Protein AF-A0A7X7EAF7-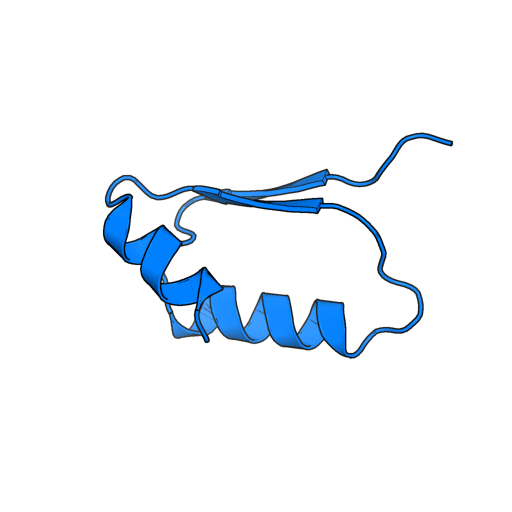F1 (afdb_monomer)

Structure (mmCIF, N/CA/C/O backbone):
data_AF-A0A7X7EAF7-F1
#
_entry.id   AF-A0A7X7EAF7-F1
#
loop_
_atom_site.group_PDB
_atom_site.id
_atom_site.type_symbol
_atom_site.label_atom_id
_atom_site.label_alt_id
_atom_site.label_comp_id
_atom_site.label_asym_id
_atom_site.label_entity_id
_atom_site.label_seq_id
_atom_site.pdbx_PDB_ins_code
_atom_site.Cartn_x
_atom_site.Cartn_y
_atom_site.Cartn_z
_atom_site.occupancy
_atom_site.B_iso_or_equiv
_atom_site.auth_seq_id
_atom_site.auth_comp_id
_atom_site.auth_asym_id
_atom_site.auth_atom_id
_atom_site.pdbx_PDB_model_num
ATOM 1 N N . MET A 1 1 ? -18.903 13.103 8.167 1.00 61.62 1 MET A N 1
ATOM 2 C CA . MET A 1 1 ? -17.443 13.088 8.425 1.00 61.62 1 MET A CA 1
ATOM 3 C C . MET A 1 1 ? -16.729 12.756 7.123 1.00 61.62 1 MET A C 1
ATOM 5 O O . MET A 1 1 ? -17.309 12.032 6.324 1.00 61.62 1 MET A O 1
ATOM 9 N N . LYS A 1 2 ? -15.542 13.320 6.862 1.00 80.44 2 LYS A N 1
ATOM 10 C CA . LYS A 1 2 ? -14.756 12.979 5.663 1.00 80.44 2 LYS A CA 1
ATOM 11 C C . LYS A 1 2 ? -14.074 11.628 5.877 1.00 80.44 2 LYS A C 1
ATOM 13 O O . LYS A 1 2 ? -13.521 11.401 6.946 1.00 80.44 2 LYS A O 1
ATOM 18 N N . GLU A 1 3 ? -14.126 10.764 4.872 1.00 89.19 3 GLU A N 1
ATOM 19 C CA . GLU A 1 3 ? -13.396 9.496 4.872 1.00 89.19 3 GLU A CA 1
ATOM 20 C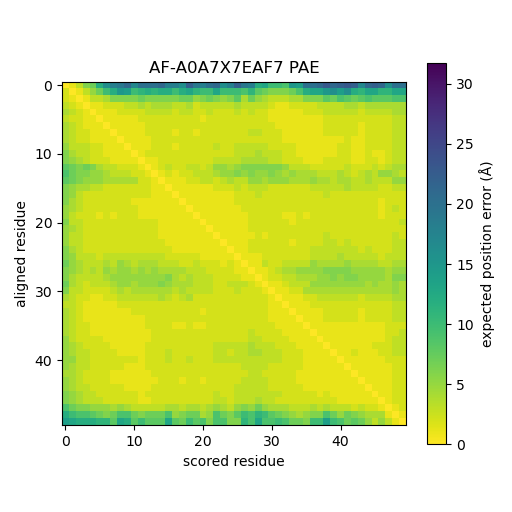 C . GLU A 1 3 ? -11.882 9.756 4.815 1.00 89.19 3 GLU A C 1
ATOM 22 O O . GLU A 1 3 ? -11.415 10.565 4.006 1.00 89.19 3 GLU A O 1
ATOM 27 N N . THR A 1 4 ? -11.112 9.079 5.667 1.00 94.00 4 THR A N 1
ATOM 28 C CA . THR A 1 4 ? -9.647 9.143 5.647 1.00 94.00 4 THR A CA 1
ATOM 29 C C . THR A 1 4 ? -9.110 8.371 4.443 1.00 94.00 4 THR A C 1
ATOM 31 O O . THR A 1 4 ? -9.441 7.201 4.246 1.00 94.00 4 THR A O 1
ATOM 34 N N . ARG A 1 5 ? -8.248 9.010 3.643 1.00 95.94 5 ARG A N 1
ATOM 35 C CA . ARG A 1 5 ? -7.534 8.372 2.527 1.00 95.94 5 ARG A CA 1
ATOM 36 C C . ARG A 1 5 ? -6.046 8.682 2.627 1.00 95.94 5 ARG A C 1
ATOM 38 O O . ARG A 1 5 ? -5.670 9.851 2.665 1.00 95.94 5 ARG A O 1
ATOM 45 N N . ILE A 1 6 ? -5.215 7.645 2.666 1.00 95.44 6 ILE A N 1
ATOM 46 C CA . ILE A 1 6 ? -3.753 7.749 2.768 1.00 95.44 6 ILE A CA 1
ATOM 47 C C . ILE A 1 6 ? -3.143 7.220 1.468 1.00 95.44 6 ILE A C 1
ATOM 49 O O . ILE A 1 6 ? -3.590 6.200 0.951 1.00 95.44 6 ILE A O 1
ATOM 53 N N . CYS A 1 7 ? -2.125 7.896 0.934 1.00 96.62 7 CYS A N 1
ATOM 54 C CA . CYS A 1 7 ? -1.373 7.438 -0.235 1.00 96.62 7 CYS A CA 1
ATOM 55 C C . CYS A 1 7 ? 0.107 7.280 0.126 1.00 96.62 7 CYS A C 1
ATOM 57 O O . CYS A 1 7 ? 0.723 8.232 0.605 1.00 96.62 7 CYS A O 1
ATOM 59 N N . ILE A 1 8 ? 0.671 6.097 -0.120 1.00 96.12 8 ILE A N 1
ATOM 60 C CA . ILE A 1 8 ? 2.107 5.827 -0.000 1.00 96.12 8 ILE A CA 1
ATOM 61 C C . ILE A 1 8 ? 2.728 5.967 -1.387 1.00 96.12 8 ILE A C 1
ATOM 63 O O . ILE A 1 8 ? 2.441 5.168 -2.277 1.00 96.12 8 ILE A O 1
ATOM 67 N N . ILE A 1 9 ? 3.592 6.966 -1.559 1.00 96.88 9 ILE A N 1
ATOM 68 C CA . ILE A 1 9 ? 4.432 7.124 -2.752 1.00 96.88 9 ILE A CA 1
ATOM 69 C C . ILE A 1 9 ? 5.699 6.285 -2.548 1.00 96.88 9 ILE A C 1
ATOM 71 O O . ILE A 1 9 ? 6.363 6.427 -1.525 1.00 96.88 9 ILE A O 1
ATOM 75 N N . GLY A 1 10 ? 6.022 5.412 -3.504 1.00 96.19 10 GLY A N 1
ATOM 76 C CA . GLY A 1 10 ? 7.020 4.352 -3.307 1.00 96.19 10 GLY A CA 1
ATOM 77 C C . GLY A 1 10 ? 6.432 3.115 -2.613 1.00 96.19 10 GLY A C 1
ATOM 78 O O . GLY A 1 10 ? 7.128 2.399 -1.892 1.00 96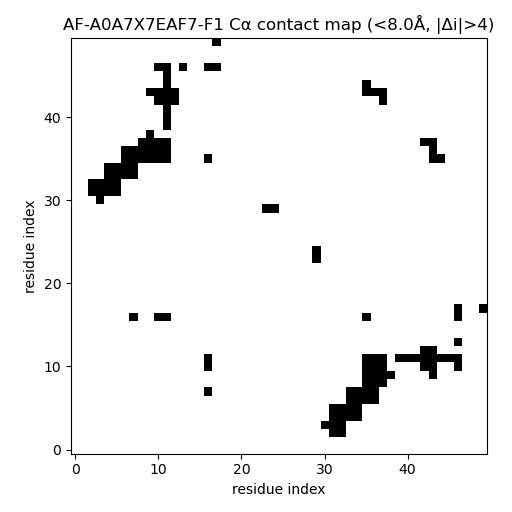.19 10 GLY A O 1
ATOM 79 N N . GLY A 1 11 ? 5.126 2.881 -2.781 1.00 96.56 11 GLY A N 1
ATOM 80 C CA . GLY A 1 11 ? 4.372 1.796 -2.154 1.00 96.56 11 GLY A CA 1
ATOM 81 C C . GLY A 1 11 ? 4.767 0.386 -2.606 1.00 96.56 11 GLY A C 1
ATOM 82 O O . GLY A 1 11 ? 4.235 -0.579 -2.061 1.00 96.56 11 GLY A O 1
ATOM 83 N N . GLY A 1 12 ? 5.690 0.240 -3.561 1.00 96.00 12 GLY A N 1
ATOM 84 C CA . GLY A 1 12 ? 6.323 -1.028 -3.921 1.00 96.00 12 GLY A CA 1
ATOM 85 C C . GLY A 1 12 ? 7.407 -1.471 -2.932 1.00 96.00 12 GLY A C 1
ATOM 86 O O . GLY A 1 12 ? 7.769 -2.648 -2.899 1.00 96.00 12 GLY A O 1
ATOM 87 N N . GLY A 1 13 ? 7.885 -0.575 -2.058 1.00 94.69 13 GLY A N 1
ATOM 88 C CA . GLY A 1 13 ? 8.840 -0.902 -0.999 1.00 94.69 13 GLY A CA 1
ATOM 89 C C . GLY A 1 13 ? 8.272 -1.898 0.018 1.00 94.69 13 GLY A C 1
ATOM 90 O O . GLY A 1 13 ? 7.515 -1.518 0.908 1.00 94.69 13 GLY A O 1
ATOM 91 N N . ARG A 1 14 ? 8.674 -3.174 -0.079 1.00 89.94 14 ARG A N 1
ATOM 92 C CA . ARG A 1 14 ? 8.079 -4.290 0.684 1.00 89.94 14 ARG A CA 1
ATOM 93 C C . ARG A 1 14 ? 8.093 -4.080 2.197 1.00 89.94 14 ARG A C 1
ATOM 95 O O . ARG A 1 14 ? 7.048 -4.151 2.827 1.00 89.94 14 ARG A O 1
ATOM 102 N N . LEU A 1 15 ? 9.265 -3.829 2.787 1.00 91.38 15 LEU A N 1
ATOM 103 C CA . LEU A 1 15 ? 9.402 -3.762 4.248 1.00 91.38 15 LEU A CA 1
ATOM 104 C C . LEU A 1 15 ? 8.532 -2.656 4.848 1.00 91.38 15 LEU A C 1
ATOM 106 O O . LEU A 1 15 ? 7.761 -2.912 5.768 1.00 91.38 15 LEU A O 1
ATOM 110 N N . TRP A 1 16 ? 8.634 -1.442 4.306 1.00 93.19 16 TRP A N 1
ATOM 111 C CA . TRP A 1 16 ? 7.959 -0.286 4.886 1.00 93.19 16 TRP A CA 1
ATOM 112 C C . TRP A 1 16 ? 6.455 -0.285 4.596 1.00 93.19 16 TRP A C 1
ATOM 114 O O . TRP A 1 16 ? 5.668 -0.124 5.524 1.00 93.19 16 TRP A O 1
ATOM 124 N N . ALA A 1 17 ? 6.039 -0.532 3.346 1.00 94.88 17 ALA A N 1
ATOM 125 C CA . ALA A 1 17 ? 4.621 -0.526 2.987 1.00 94.88 17 ALA A CA 1
ATOM 126 C C . ALA A 1 17 ? 3.842 -1.619 3.736 1.00 94.88 17 ALA A C 1
ATOM 128 O O . ALA A 1 17 ? 2.770 -1.347 4.272 1.00 94.88 17 ALA A O 1
ATOM 129 N N . ILE A 1 18 ? 4.397 -2.835 3.836 1.00 95.25 18 ILE A N 1
ATOM 130 C CA . ILE A 1 18 ? 3.745 -3.949 4.540 1.00 95.25 18 ILE A CA 1
ATOM 131 C C . ILE A 1 18 ? 3.723 -3.705 6.050 1.00 95.25 18 ILE A C 1
ATOM 133 O O . ILE A 1 18 ? 2.689 -3.934 6.675 1.00 95.25 18 ILE A O 1
ATOM 137 N N . GLN A 1 19 ? 4.824 -3.237 6.654 1.00 95.75 19 GLN A N 1
ATOM 138 C CA . GLN A 1 19 ? 4.837 -2.951 8.092 1.00 95.75 19 GLN A CA 1
ATOM 139 C C . GLN A 1 19 ? 3.817 -1.865 8.446 1.00 95.75 19 GLN A C 1
ATOM 141 O O . GLN A 1 19 ? 3.035 -2.047 9.372 1.00 95.75 19 GLN A O 1
ATOM 146 N N . PHE A 1 20 ? 3.748 -0.794 7.655 1.00 95.00 20 PHE A N 1
ATOM 147 C CA . PHE A 1 20 ? 2.766 0.262 7.861 1.00 95.00 20 PHE A CA 1
ATOM 148 C C . PHE A 1 20 ? 1.325 -0.252 7.727 1.00 95.00 20 PHE A C 1
ATOM 150 O O . PHE A 1 20 ? 0.486 0.051 8.570 1.00 95.00 20 PHE A O 1
ATOM 157 N N . MET A 1 21 ? 1.031 -1.085 6.719 1.00 94.56 21 MET A N 1
ATOM 158 C CA . MET A 1 21 ? -0.285 -1.729 6.588 1.00 94.56 21 MET A CA 1
ATOM 159 C C . MET A 1 21 ? -0.640 -2.586 7.808 1.00 94.56 21 MET A C 1
ATOM 161 O O . MET A 1 21 ? -1.773 -2.519 8.282 1.00 94.56 21 MET A O 1
ATOM 165 N N . LYS A 1 22 ? 0.321 -3.345 8.353 1.00 94.56 22 LYS A N 1
ATOM 166 C CA . LYS A 1 22 ? 0.128 -4.129 9.584 1.00 94.56 22 LYS A CA 1
ATOM 167 C C . LYS A 1 22 ? -0.165 -3.237 10.787 1.00 94.56 22 LYS A C 1
ATOM 169 O O . LYS A 1 22 ? -1.096 -3.528 11.531 1.00 94.56 22 LYS A O 1
ATOM 174 N N . ASP A 1 23 ? 0.580 -2.149 10.955 1.00 95.50 23 ASP A N 1
ATOM 175 C CA . ASP A 1 23 ? 0.383 -1.212 12.066 1.00 95.50 23 ASP A CA 1
ATOM 176 C C . ASP A 1 23 ? -1.016 -0.574 12.019 1.00 95.50 23 ASP A C 1
ATOM 178 O O . ASP A 1 23 ? -1.690 -0.477 13.047 1.00 95.50 23 ASP A O 1
ATOM 182 N N . LEU A 1 24 ? -1.491 -0.201 10.822 1.00 94.81 24 LEU A N 1
ATOM 183 C CA . LEU A 1 24 ? -2.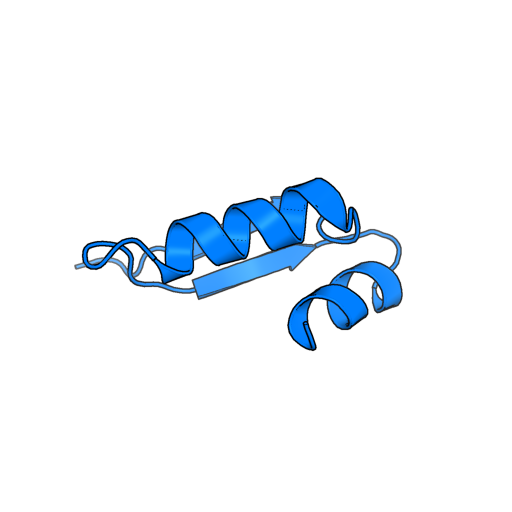859 0.289 10.626 1.00 94.81 24 LEU A CA 1
ATOM 184 C C . LEU A 1 24 ? -3.900 -0.797 10.933 1.00 94.81 24 LEU A C 1
ATOM 186 O O . LEU A 1 24 ? -4.895 -0.507 11.591 1.00 94.81 24 LEU A O 1
ATOM 190 N N . ALA A 1 25 ? -3.673 -2.036 10.488 1.00 92.62 25 ALA A N 1
ATOM 191 C CA . ALA A 1 25 ? -4.607 -3.146 10.678 1.00 92.62 25 ALA A CA 1
ATOM 192 C C . ALA A 1 25 ? -4.756 -3.573 12.149 1.00 92.62 25 ALA A C 1
ATOM 194 O O . ALA A 1 25 ? -5.841 -3.982 12.560 1.00 92.62 25 ALA A O 1
ATOM 195 N N . TYR A 1 26 ? -3.696 -3.469 12.956 1.00 95.19 26 TYR A N 1
ATOM 196 C CA . TYR A 1 26 ? -3.752 -3.783 14.389 1.00 95.19 26 TYR A CA 1
ATOM 197 C C . TYR A 1 26 ? -4.383 -2.675 15.242 1.00 95.19 26 TYR A C 1
ATOM 199 O O . TYR A 1 26 ? -4.764 -2.921 16.388 1.00 95.19 26 TYR A O 1
ATOM 207 N N . ASN A 1 27 ? -4.501 -1.455 14.717 1.00 94.62 27 ASN A N 1
ATOM 208 C CA . ASN A 1 27 ? -5.056 -0.330 15.455 1.00 94.62 27 ASN A CA 1
ATOM 209 C C . ASN A 1 27 ? -6.578 -0.233 15.258 1.00 94.62 27 ASN A C 1
ATOM 211 O O . ASN A 1 27 ? -7.058 0.207 14.216 1.00 94.62 27 ASN A O 1
ATOM 215 N N . THR A 1 28 ? -7.339 -0.552 16.308 1.00 93.62 28 THR A N 1
ATOM 216 C CA . THR A 1 28 ? -8.816 -0.572 16.308 1.00 93.62 28 THR A CA 1
ATOM 217 C C . THR A 1 28 ? -9.482 0.779 16.048 1.00 93.62 28 THR A C 1
ATOM 219 O O . THR A 1 28 ? -10.680 0.825 15.786 1.00 93.62 28 THR A O 1
ATOM 222 N N . MET A 1 29 ? -8.739 1.885 16.111 1.00 93.50 29 MET A N 1
ATOM 223 C CA . MET A 1 29 ? -9.252 3.226 15.820 1.00 93.50 29 MET A CA 1
ATOM 224 C C . MET A 1 29 ? -9.019 3.645 14.363 1.00 93.50 29 MET A C 1
ATOM 226 O O . MET A 1 29 ? -9.509 4.694 13.936 1.00 93.50 29 MET A O 1
ATOM 230 N N . THR A 1 30 ? -8.295 2.842 13.582 1.00 91.56 30 THR A N 1
ATOM 231 C CA . THR A 1 30 ? -7.895 3.187 12.217 1.00 91.56 30 THR A CA 1
ATOM 232 C C . THR A 1 30 ? -8.891 2.649 11.201 1.00 91.56 30 THR A C 1
ATOM 234 O O . THR A 1 30 ? -9.117 1.449 11.102 1.00 91.56 30 THR A O 1
ATOM 237 N N . HIS A 1 31 ? -9.467 3.555 10.413 1.00 91.94 31 HIS A N 1
ATOM 238 C CA . HIS A 1 31 ? -10.450 3.231 9.384 1.00 91.94 31 HIS A CA 1
ATOM 239 C C . HIS A 1 31 ? -10.240 4.142 8.173 1.00 91.94 31 HIS A C 1
ATOM 241 O O . HIS A 1 31 ? -9.947 5.332 8.331 1.00 91.94 31 HIS A O 1
ATOM 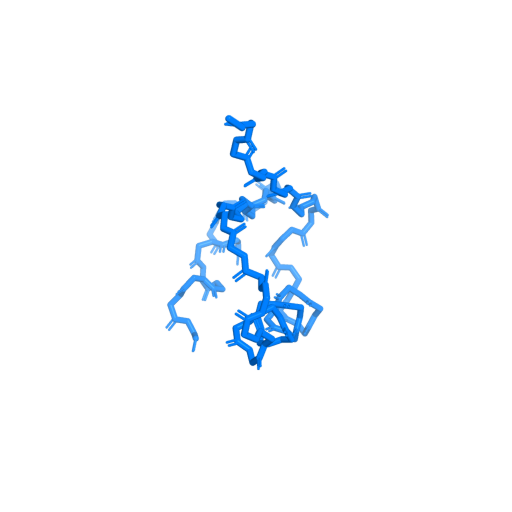247 N N . GLY A 1 32 ? -10.413 3.605 6.968 1.00 93.88 32 GLY A N 1
ATOM 248 C CA . GLY A 1 32 ? -10.314 4.370 5.729 1.00 93.88 32 GLY A CA 1
ATOM 249 C C . GLY A 1 32 ? -9.714 3.564 4.587 1.00 93.88 32 GLY A C 1
ATOM 250 O O . GLY A 1 32 ? -9.653 2.337 4.638 1.00 93.88 32 GLY A O 1
ATOM 251 N N . THR A 1 33 ? -9.248 4.278 3.567 1.00 95.31 33 THR A N 1
ATOM 252 C CA . THR A 1 33 ? -8.657 3.685 2.364 1.00 95.31 33 THR A CA 1
ATOM 253 C C . THR A 1 33 ? -7.161 3.992 2.286 1.00 95.31 33 THR A C 1
ATOM 255 O O . THR A 1 33 ? -6.751 5.149 2.414 1.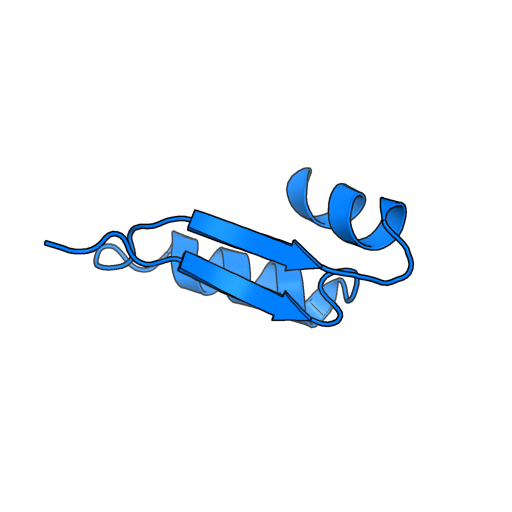00 95.31 33 THR A O 1
ATOM 258 N N . LEU A 1 34 ? -6.345 2.975 2.004 1.00 95.06 34 LEU A N 1
ATOM 259 C CA . LEU A 1 34 ? -4.922 3.122 1.700 1.00 95.06 34 LEU A CA 1
ATOM 260 C C . LEU A 1 34 ? -4.675 2.911 0.200 1.00 95.06 34 LEU A C 1
ATOM 262 O O . LEU A 1 34 ? -5.205 1.979 -0.399 1.00 95.06 34 LEU A O 1
ATOM 266 N N . VAL A 1 35 ? -3.855 3.767 -0.405 1.00 96.12 35 VAL A N 1
ATOM 267 C CA . VAL A 1 35 ? -3.432 3.676 -1.806 1.00 96.12 35 VAL A CA 1
ATOM 268 C C . VAL A 1 35 ? -1.923 3.469 -1.852 1.00 96.12 35 VAL A C 1
ATOM 270 O O . VAL A 1 35 ? -1.170 4.273 -1.306 1.00 96.12 35 VAL A O 1
ATOM 273 N N . LEU A 1 36 ? -1.476 2.409 -2.526 1.00 96.88 36 LEU A N 1
ATOM 274 C CA . LEU A 1 36 ? -0.064 2.186 -2.832 1.00 96.88 36 LEU A CA 1
ATOM 275 C C . LEU A 1 36 ? 0.218 2.708 -4.240 1.00 96.88 36 LEU A C 1
ATOM 277 O O . LEU A 1 36 ? -0.323 2.192 -5.218 1.00 96.88 36 LEU A O 1
ATOM 281 N N . TYR A 1 37 ? 1.054 3.737 -4.342 1.00 97.06 37 TYR A N 1
ATOM 282 C CA . TYR A 1 37 ? 1.550 4.247 -5.612 1.00 97.06 37 TYR A CA 1
ATOM 283 C C . TYR A 1 37 ? 3.031 3.925 -5.753 1.00 97.06 37 TYR A C 1
ATOM 285 O O . TYR A 1 37 ? 3.835 4.263 -4.886 1.00 97.06 37 TYR A O 1
ATOM 293 N N . ASP A 1 38 ? 3.408 3.343 -6.881 1.00 97.69 38 ASP A N 1
ATOM 294 C CA . ASP A 1 38 ? 4.800 3.159 -7.265 1.00 97.69 38 ASP A CA 1
ATOM 295 C C . ASP A 1 38 ? 4.932 3.320 -8.785 1.00 97.69 38 ASP A C 1
ATOM 297 O O . ASP A 1 38 ? 3.957 3.121 -9.520 1.00 97.69 38 ASP A O 1
ATOM 301 N N . ILE A 1 39 ? 6.120 3.714 -9.253 1.00 98.06 39 ILE A N 1
ATOM 302 C CA . ILE A 1 39 ? 6.411 3.761 -10.690 1.00 98.06 39 ILE A CA 1
ATOM 303 C C . ILE A 1 39 ? 6.353 2.347 -11.282 1.00 98.06 39 ILE A C 1
ATOM 305 O O . ILE A 1 39 ? 5.862 2.165 -12.398 1.00 98.06 39 ILE A O 1
ATOM 309 N N . ASP A 1 40 ? 6.766 1.348 -10.499 1.00 97.69 40 ASP A N 1
ATOM 310 C CA . ASP A 1 40 ? 6.529 -0.059 -10.783 1.00 97.69 40 ASP A CA 1
ATOM 311 C C . ASP A 1 40 ? 5.183 -0.497 -10.181 1.00 97.69 40 ASP A C 1
ATOM 313 O O . ASP A 1 40 ?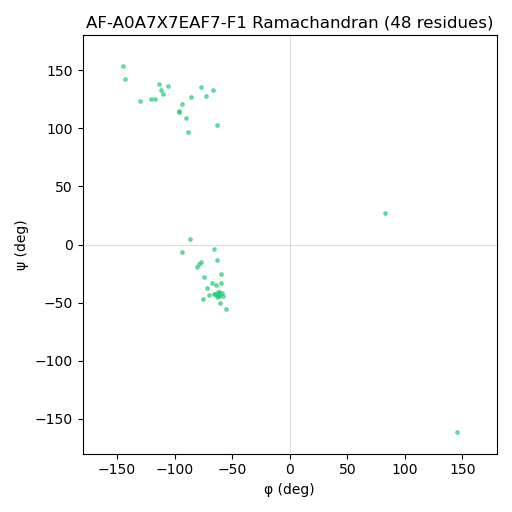 5.056 -0.846 -9.004 1.00 97.69 40 ASP A O 1
ATOM 317 N N . LYS A 1 41 ? 4.145 -0.498 -11.022 1.00 96.50 41 LYS A N 1
ATOM 318 C CA . LYS A 1 41 ? 2.786 -0.885 -10.617 1.00 96.50 41 LYS A CA 1
ATOM 319 C C . LYS A 1 41 ? 2.709 -2.313 -10.079 1.00 96.50 41 LYS A C 1
ATOM 321 O O . LYS A 1 41 ? 1.880 -2.570 -9.206 1.00 96.50 41 LYS A O 1
ATOM 326 N N . GLU A 1 42 ? 3.527 -3.230 -10.591 1.00 96.88 42 GLU A N 1
ATOM 327 C CA . GLU A 1 42 ? 3.529 -4.614 -10.115 1.00 96.88 42 GLU A CA 1
ATOM 328 C C . GLU A 1 42 ? 4.152 -4.705 -8.724 1.00 96.88 42 GLU A C 1
ATOM 330 O O . GLU A 1 42 ? 3.620 -5.410 -7.867 1.00 96.88 42 GLU A O 1
ATOM 335 N N . ALA A 1 43 ? 5.198 -3.922 -8.437 1.00 96.50 43 ALA A N 1
ATOM 336 C CA . ALA A 1 43 ? 5.761 -3.841 -7.090 1.00 96.50 43 ALA A CA 1
ATOM 337 C C . ALA A 1 43 ? 4.713 -3.398 -6.051 1.00 96.50 43 ALA A C 1
ATOM 339 O O . ALA A 1 43 ? 4.595 -4.024 -4.997 1.00 96.50 43 ALA A O 1
ATOM 340 N N . ALA A 1 44 ? 3.903 -2.378 -6.356 1.00 96.69 44 ALA A N 1
ATOM 341 C CA . ALA A 1 44 ? 2.805 -1.954 -5.480 1.00 96.69 44 ALA A CA 1
ATOM 342 C C . ALA A 1 44 ? 1.700 -3.023 -5.352 1.00 96.69 44 ALA A C 1
ATOM 344 O O . ALA A 1 44 ? 1.216 -3.278 -4.249 1.00 96.69 44 ALA A O 1
ATOM 345 N N . ARG A 1 45 ? 1.314 -3.680 -6.457 1.00 96.00 45 ARG A N 1
ATOM 346 C CA . ARG A 1 45 ? 0.293 -4.749 -6.461 1.00 96.00 45 ARG A CA 1
ATOM 347 C C . ARG A 1 45 ? 0.700 -5.951 -5.619 1.00 96.00 45 ARG A C 1
ATOM 349 O O . ARG A 1 45 ? -0.124 -6.469 -4.870 1.00 96.00 45 ARG A O 1
ATOM 356 N N . ASN A 1 46 ? 1.967 -6.350 -5.695 1.00 95.62 46 ASN A N 1
ATOM 357 C CA . ASN A 1 46 ? 2.507 -7.478 -4.941 1.00 95.62 46 ASN A CA 1
ATOM 358 C C . ASN A 1 46 ? 2.389 -7.295 -3.422 1.00 95.62 46 ASN A C 1
ATOM 360 O 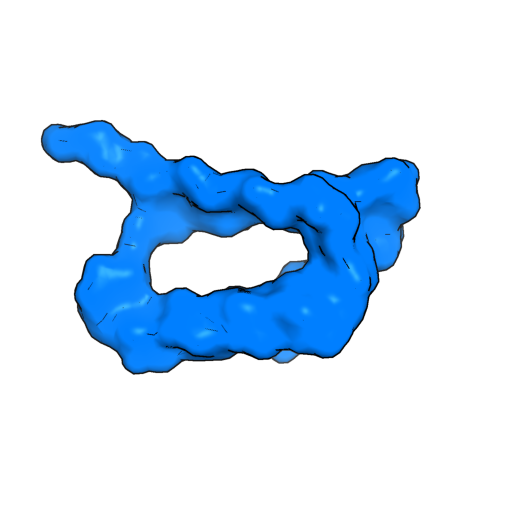O . ASN A 1 46 ? 2.323 -8.288 -2.707 1.00 95.62 46 ASN A O 1
ATOM 364 N N . ASN A 1 47 ? 2.332 -6.055 -2.926 1.00 93.94 47 ASN A N 1
ATOM 365 C CA . ASN A 1 47 ? 2.176 -5.782 -1.497 1.00 93.94 47 ASN A CA 1
ATOM 366 C C . ASN A 1 47 ? 0.722 -5.901 -1.009 1.00 93.94 47 ASN A C 1
ATOM 368 O O . ASN A 1 47 ? 0.518 -6.077 0.184 1.00 93.94 47 ASN A O 1
ATOM 372 N N . ILE A 1 48 ? -0.281 -5.838 -1.895 1.00 88.62 48 ILE A N 1
ATOM 373 C CA . ILE A 1 48 ? -1.706 -5.968 -1.522 1.00 88.62 48 ILE A CA 1
ATOM 374 C C . ILE A 1 48 ? -2.068 -7.428 -1.198 1.00 88.62 48 ILE A C 1
ATOM 376 O O . ILE A 1 48 ? -2.987 -7.686 -0.429 1.00 88.62 48 ILE A O 1
ATOM 380 N N . ALA A 1 49 ? -1.358 -8.386 -1.797 1.00 80.25 49 ALA A N 1
ATOM 381 C CA . ALA A 1 49 ? -1.622 -9.817 -1.651 1.00 80.25 49 ALA A CA 1
ATOM 382 C C . ALA A 1 49 ? -0.938 -10.467 -0.428 1.00 80.25 49 ALA A C 1
ATOM 384 O O . ALA A 1 49 ? -0.978 -11.692 -0.302 1.00 80.25 49 ALA A O 1
ATOM 385 N N . VAL A 1 50 ? -0.274 -9.675 0.423 1.00 76.38 50 VAL A N 1
ATOM 386 C CA . VAL A 1 50 ? 0.525 -10.130 1.578 1.00 76.38 50 VAL A CA 1
ATOM 387 C C . VAL A 1 50 ? -0.194 -9.824 2.880 1.00 76.38 50 VAL A C 1
ATOM 389 O O . VAL A 1 50 ? -0.180 -10.713 3.759 1.00 76.38 50 VAL A O 1
#

Solvent-accessible surface area (backbone atoms only — not comparable to full-atom values): 3044 Å² total; per-residue (Å²): 133,83,81,49,73,48,75,40,80,57,21,34,44,62,71,63,44,49,51,51,52,50,56,45,71,72,35,92,88,6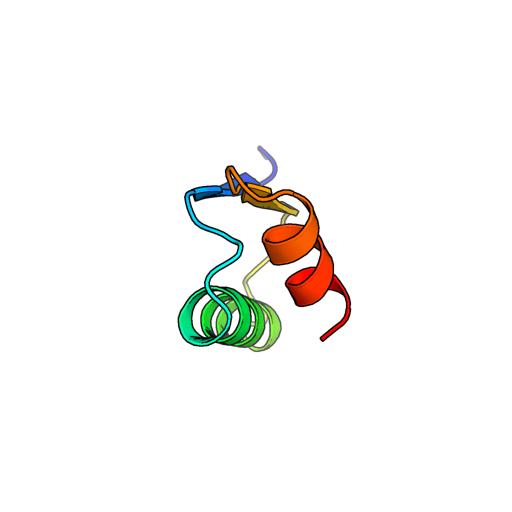1,73,71,48,79,42,62,38,34,96,51,57,64,46,17,53,62,53,75,83,110

Nearest PDB structures (foldseek):
  4obx-assembly2_C  TM=5.023E-01  e=7.434E-01  Saccharomyces cerevisiae S288C
  4e5y-assembly2_D  TM=5.676E-01  e=2.438E+00  Homo sapiens
  1vgv-assembly2_D  TM=5.310E-01  e=6.952E+00  Escherichia coli
  8bfy-assembly1_A  TM=3.577E-01  e=3.224E+00  Streptomyces scabiei

Sequence (50 aa):
MKETRICIIGGGGRLWAIQFMKDLAYNTMTHGTLVLYDIDKEAARNNIAV

Foldseek 3Di:
DDFDEEEDEQLLPQPVNLVVVVVLVPDPVHDHYYHYDYPPPVSNVVNVVD

Radius of gyration: 11.12 Å; Cα contacts (8 Å, |Δi|>4): 63; chains: 1; bounding box: 27×23×27 Å

pLDDT: mean 93.25, std 6.24, range [61.62, 98.06]

Mean predicted aligned error: 3.01 Å

Secondary structure (DSSP, 8-state):
-PPPEEEEETTT-HHHHHHHHHHHHH-TT--SEEEEE-SSHHHHHHHHT-